Protein AF-A0A7Y9NF45-F1 (afdb_monomer_lite)

Sequence (109 aa):
MTDPATLRALLLPYSEKAEILVARVQYQEPQVRALLRLTQADGAFNISSAAKMLQVQPRQLFAWLSEHGWIYRRAGSRNWLAYQTRLQQGLLVHKARVQRGRRRPVART

Structure (mmCIF, N/CA/C/O backbone):
data_AF-A0A7Y9NF45-F1
#
_entry.id   AF-A0A7Y9NF45-F1
#
loop_
_atom_site.group_PDB
_atom_site.id
_atom_site.type_symbol
_atom_site.label_atom_id
_atom_site.label_alt_id
_atom_site.label_comp_id
_atom_site.label_asym_id
_atom_site.label_entity_id
_atom_site.label_seq_id
_atom_site.pdbx_PDB_ins_code
_atom_site.Cartn_x
_atom_site.Cartn_y
_atom_site.Cartn_z
_atom_site.occupancy
_atom_site.B_iso_or_equiv
_atom_site.auth_seq_id
_atom_site.auth_comp_id
_atom_site.auth_asym_id
_atom_site.auth_atom_id
_atom_site.pdbx_PDB_model_num
ATOM 1 N N . MET A 1 1 ? -35.835 -7.331 26.397 1.00 46.50 1 MET A N 1
ATOM 2 C CA . MET A 1 1 ? -34.916 -7.996 27.342 1.00 46.50 1 MET A CA 1
ATOM 3 C C . MET A 1 1 ? -33.595 -8.203 26.631 1.00 46.50 1 MET A C 1
ATOM 5 O O . MET A 1 1 ? -33.543 -8.981 25.690 1.00 46.50 1 MET A O 1
ATOM 9 N N . THR A 1 2 ? -32.574 -7.435 26.999 1.00 68.19 2 THR A N 1
ATOM 10 C CA . THR A 1 2 ? -31.226 -7.557 26.432 1.00 68.19 2 THR A CA 1
ATOM 11 C C . THR A 1 2 ? -30.534 -8.691 27.172 1.00 68.19 2 THR A C 1
ATOM 13 O O . THR A 1 2 ? -29.969 -8.490 28.243 1.00 68.19 2 THR A O 1
ATOM 16 N N . ASP A 1 3 ? -30.706 -9.904 26.660 1.00 82.88 3 ASP A N 1
ATOM 17 C CA . ASP A 1 3 ? -30.155 -11.106 27.267 1.00 82.88 3 ASP A CA 1
ATOM 18 C C . ASP A 1 3 ? -28.611 -11.017 27.328 1.00 82.88 3 ASP A C 1
ATOM 20 O O . ASP A 1 3 ? -27.962 -10.837 26.287 1.00 82.88 3 ASP A O 1
ATOM 24 N N . PRO A 1 4 ? -27.997 -11.123 28.523 1.00 79.69 4 PRO A N 1
ATOM 25 C CA . PRO A 1 4 ? -26.548 -11.067 28.691 1.00 79.69 4 PRO A CA 1
ATOM 26 C C . PRO A 1 4 ? -25.793 -12.102 27.851 1.00 79.69 4 PRO A C 1
ATOM 28 O O . PRO A 1 4 ? -24.660 -11.838 27.439 1.00 79.69 4 PRO A O 1
ATOM 31 N N . ALA A 1 5 ? -26.397 -13.262 27.572 1.00 82.88 5 ALA A N 1
ATOM 32 C CA . ALA A 1 5 ? -25.782 -14.283 26.727 1.00 82.88 5 ALA A CA 1
ATOM 33 C C . ALA A 1 5 ? -25.693 -13.830 25.260 1.00 82.88 5 ALA A C 1
ATOM 35 O O . ALA A 1 5 ? -24.655 -14.005 24.619 1.00 82.88 5 ALA A O 1
ATOM 36 N N . THR A 1 6 ? -26.729 -13.151 24.764 1.00 84.62 6 THR A N 1
ATOM 37 C CA . THR A 1 6 ? -26.763 -12.593 23.403 1.00 84.62 6 THR A CA 1
ATOM 38 C C . THR A 1 6 ? -25.707 -11.497 23.212 1.00 84.62 6 THR A C 1
ATOM 40 O O . THR A 1 6 ? -25.031 -11.453 22.184 1.00 84.62 6 THR A O 1
ATOM 43 N N . LEU A 1 7 ? -25.490 -10.645 24.222 1.00 84.62 7 LEU A N 1
ATOM 44 C CA . LEU A 1 7 ? -24.439 -9.619 24.175 1.00 84.62 7 LEU A CA 1
ATOM 45 C C . LEU A 1 7 ? -23.034 -10.228 24.138 1.00 84.62 7 LEU A C 1
ATOM 47 O O . LEU A 1 7 ? -22.205 -9.804 23.335 1.00 84.62 7 LEU A O 1
ATOM 51 N N . ARG A 1 8 ? -22.766 -11.242 24.970 1.00 83.50 8 ARG A N 1
ATOM 52 C CA . ARG A 1 8 ? -21.465 -11.934 24.999 1.00 83.50 8 ARG A CA 1
ATOM 53 C C . ARG A 1 8 ? -21.156 -12.621 23.668 1.00 83.50 8 ARG A C 1
ATOM 55 O O . ARG A 1 8 ? -20.033 -12.511 23.184 1.00 83.50 8 ARG A O 1
ATOM 62 N N . ALA A 1 9 ? -22.156 -13.259 23.061 1.00 87.12 9 ALA A N 1
ATOM 63 C CA . ALA A 1 9 ? -22.015 -13.933 21.773 1.00 87.12 9 ALA A CA 1
ATOM 64 C C . ALA A 1 9 ? -21.662 -12.975 20.619 1.00 87.12 9 ALA A C 1
ATOM 66 O O . ALA A 1 9 ? -20.955 -13.372 19.698 1.00 87.12 9 ALA A O 1
ATOM 67 N N . LEU A 1 10 ? -22.119 -11.717 20.667 1.00 87.94 10 LEU A N 1
ATOM 68 C CA . LEU A 1 10 ? -21.804 -10.701 19.653 1.00 87.94 10 LEU A CA 1
ATOM 69 C C . LEU A 1 10 ? -20.502 -9.942 19.936 1.00 87.94 10 LEU A C 1
ATOM 71 O O . LEU A 1 10 ? -19.799 -9.571 18.998 1.00 87.94 10 LEU A O 1
ATOM 75 N N . LEU A 1 11 ? -20.170 -9.713 21.209 1.00 89.81 11 LEU A N 1
ATOM 76 C CA . LEU A 1 11 ? -18.950 -9.011 21.618 1.00 89.81 11 LEU A CA 1
ATOM 77 C C . LEU A 1 11 ? -17.683 -9.806 21.297 1.00 89.81 11 LEU A C 1
ATOM 79 O O . LEU A 1 11 ? -16.721 -9.219 20.811 1.00 89.81 11 LEU A O 1
ATOM 83 N N . LEU A 1 12 ? -17.701 -11.123 21.513 1.00 90.06 12 LEU A N 1
ATOM 84 C CA . LEU A 1 12 ? -16.549 -12.000 21.290 1.00 90.06 12 LEU A CA 1
ATOM 85 C C . LEU A 1 12 ? -15.994 -11.955 19.845 1.00 90.06 12 LEU A C 1
ATOM 87 O O . LEU A 1 12 ? -14.820 -11.635 19.666 1.00 90.06 12 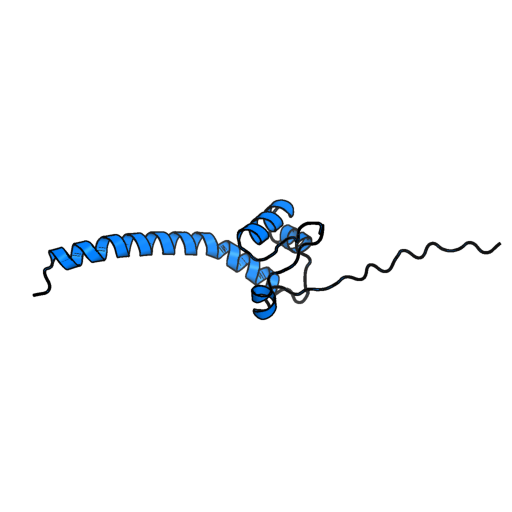LEU A O 1
ATOM 91 N N . PRO A 1 13 ? -16.796 -12.163 18.782 1.00 88.81 13 PRO A N 1
ATOM 92 C CA . PRO A 1 13 ? -16.287 -12.066 17.412 1.00 88.81 13 PRO A CA 1
ATOM 93 C C . PRO A 1 13 ? -15.889 -10.632 17.032 1.00 88.81 13 PRO A C 1
ATOM 95 O O . PRO A 1 13 ? -15.132 -10.421 16.082 1.00 88.81 13 PRO A O 1
ATOM 98 N N . TYR A 1 14 ? -16.415 -9.623 17.732 1.00 87.56 14 TYR A N 1
ATOM 99 C CA . TYR A 1 14 ? -16.059 -8.228 17.496 1.00 87.56 14 TYR A CA 1
ATOM 100 C C . TYR A 1 14 ? -14.697 -7.881 18.105 1.00 87.56 14 TYR A C 1
ATOM 102 O O . TYR A 1 14 ? -13.905 -7.205 17.447 1.00 87.56 14 TYR A O 1
ATOM 110 N N . SER A 1 15 ? -14.398 -8.369 19.315 1.00 85.44 15 SER A N 1
ATOM 111 C CA . SER A 1 15 ? -13.084 -8.198 19.943 1.00 85.44 15 SER A CA 1
ATOM 112 C C . SER A 1 15 ? -11.993 -8.907 19.148 1.00 85.44 15 SER A C 1
ATOM 114 O O . SER A 1 15 ? -10.971 -8.295 18.859 1.00 85.44 15 SER A O 1
ATOM 116 N N . GLU A 1 16 ? -12.248 -10.125 18.665 1.00 89.62 16 GLU A N 1
ATOM 117 C CA . GLU A 1 16 ? -11.304 -10.854 17.805 1.00 89.62 16 GLU A CA 1
ATOM 118 C C . GLU A 1 16 ? -10.995 -10.086 16.510 1.00 89.62 16 GLU A C 1
ATOM 120 O O . GLU A 1 16 ? -9.841 -9.937 16.106 1.00 89.62 16 GLU A O 1
ATOM 125 N N . LYS A 1 17 ? -12.021 -9.523 15.857 1.00 86.56 17 LYS A N 1
ATOM 126 C CA . LYS A 1 17 ? -11.822 -8.676 14.670 1.00 86.56 17 LYS A CA 1
ATOM 127 C C . LYS A 1 17 ? -11.043 -7.406 14.995 1.00 86.56 17 LYS A C 1
ATOM 129 O O . LYS A 1 17 ? -10.200 -7.001 14.195 1.00 86.56 17 LYS A O 1
ATOM 134 N N . ALA A 1 18 ? -11.318 -6.775 16.135 1.00 86.75 18 ALA A N 1
ATOM 135 C CA . ALA A 1 18 ? -10.589 -5.592 16.572 1.00 86.75 18 ALA A CA 1
ATOM 136 C C . ALA A 1 18 ? -9.104 -5.913 16.794 1.00 86.75 18 ALA A C 1
ATOM 138 O O . ALA A 1 18 ? -8.250 -5.178 16.304 1.00 86.75 18 ALA A O 1
ATOM 139 N N . GLU A 1 19 ? -8.791 -7.043 17.426 1.00 86.62 19 GLU A N 1
ATOM 140 C CA . GLU A 1 19 ? -7.417 -7.510 17.637 1.00 86.62 19 GLU A CA 1
ATOM 141 C C . GLU A 1 19 ? -6.685 -7.774 16.315 1.00 86.62 19 GLU A C 1
ATOM 143 O O . GLU A 1 19 ? -5.574 -7.282 16.114 1.00 86.62 19 GLU A O 1
ATOM 148 N N . ILE A 1 20 ? -7.329 -8.463 15.365 1.00 88.88 20 ILE A N 1
ATOM 149 C CA . ILE A 1 20 ? -6.762 -8.717 14.029 1.00 88.88 20 ILE A CA 1
ATOM 150 C C . ILE A 1 20 ? -6.467 -7.403 13.297 1.00 88.88 20 ILE A C 1
ATOM 152 O O . ILE A 1 20 ? -5.422 -7.254 12.655 1.00 88.88 20 ILE A O 1
ATOM 156 N N . LEU A 1 21 ? -7.387 -6.440 13.370 1.00 80.44 21 LEU A N 1
ATOM 157 C CA . LEU A 1 21 ? -7.218 -5.145 12.719 1.00 80.44 21 LEU A CA 1
ATOM 158 C C . LEU A 1 21 ? -6.105 -4.330 13.378 1.00 80.44 21 LEU A C 1
ATOM 160 O O . LEU A 1 21 ? -5.284 -3.767 12.659 1.00 80.44 21 LEU A O 1
ATOM 164 N N . VAL A 1 22 ? -6.024 -4.314 14.710 1.00 84.88 22 VAL A N 1
ATOM 165 C CA . VAL A 1 22 ? -4.943 -3.647 15.451 1.00 84.88 22 VAL A CA 1
ATOM 166 C C . VAL A 1 22 ? -3.589 -4.257 15.093 1.00 84.88 22 VAL A C 1
ATOM 168 O O . VAL A 1 22 ? -2.665 -3.515 14.764 1.00 84.88 22 VAL A O 1
ATOM 171 N N . ALA A 1 23 ? -3.481 -5.587 15.047 1.00 84.81 23 ALA A N 1
ATOM 172 C CA . ALA A 1 23 ? -2.258 -6.269 14.632 1.00 84.81 23 ALA A CA 1
ATOM 173 C C . ALA A 1 23 ? -1.862 -5.909 13.188 1.00 84.81 23 ALA A C 1
ATOM 175 O O . ALA A 1 23 ? -0.695 -5.634 12.897 1.00 84.81 23 ALA A O 1
ATOM 176 N N . ARG A 1 24 ? -2.838 -5.839 12.273 1.00 77.12 24 ARG A N 1
ATOM 177 C CA . ARG A 1 24 ? -2.599 -5.419 10.886 1.00 77.12 24 ARG A CA 1
ATOM 178 C C . ARG A 1 24 ? -2.149 -3.958 10.802 1.00 77.12 24 ARG A C 1
ATOM 180 O O . ARG A 1 24 ? -1.213 -3.671 10.060 1.00 77.12 24 ARG A O 1
ATOM 187 N N . VAL A 1 25 ? -2.763 -3.053 11.565 1.00 78.62 25 VAL A N 1
ATOM 188 C CA . VAL A 1 25 ? -2.365 -1.637 11.613 1.00 78.62 25 VAL A CA 1
ATOM 189 C C . VAL A 1 25 ? -0.944 -1.495 12.151 1.00 78.62 25 VAL A C 1
ATOM 191 O O . VAL A 1 25 ? -0.139 -0.811 11.525 1.00 78.62 25 VAL A O 1
ATOM 194 N N . GLN A 1 26 ? -0.598 -2.187 13.237 1.00 79.75 26 GLN A N 1
ATOM 195 C CA . GLN A 1 26 ? 0.757 -2.177 13.801 1.00 79.75 26 GLN A CA 1
ATOM 196 C C . GLN A 1 26 ? 1.802 -2.698 12.807 1.00 79.75 26 GLN A C 1
ATOM 198 O O . GLN A 1 26 ? 2.878 -2.120 12.674 1.00 79.75 26 GLN A O 1
ATOM 203 N N . TYR A 1 27 ? 1.474 -3.748 12.050 1.00 75.88 27 TYR A N 1
ATOM 204 C CA . TYR A 1 27 ? 2.347 -4.264 10.994 1.00 75.88 27 TYR A CA 1
ATOM 205 C C . TYR A 1 27 ? 2.523 -3.281 9.820 1.00 75.88 27 TYR A C 1
ATOM 207 O O . TYR A 1 27 ? 3.598 -3.193 9.217 1.00 75.88 27 TYR A O 1
ATOM 215 N N . GLN A 1 28 ? 1.474 -2.529 9.480 1.00 70.81 28 GLN A N 1
ATOM 216 C CA . GLN A 1 28 ? 1.473 -1.572 8.370 1.00 70.81 28 GLN A CA 1
ATOM 217 C C . GLN A 1 28 ? 2.075 -0.210 8.738 1.00 70.81 28 GLN A C 1
ATOM 219 O O . GLN A 1 28 ? 2.615 0.472 7.867 1.00 70.81 28 GLN A O 1
ATOM 224 N N . GLU A 1 29 ? 2.032 0.190 10.006 1.00 71.94 29 GLU A N 1
ATOM 225 C CA . GLU A 1 29 ? 2.533 1.477 10.488 1.00 71.94 29 GLU A CA 1
ATOM 226 C C . GLU A 1 29 ? 3.991 1.787 10.083 1.00 71.94 29 GLU A C 1
ATOM 228 O O . GLU A 1 29 ? 4.231 2.873 9.540 1.00 71.94 29 GLU A O 1
ATOM 233 N N . PRO A 1 30 ? 4.981 0.884 10.255 1.00 73.00 30 PRO A N 1
ATOM 234 C CA . PRO A 1 30 ? 6.351 1.168 9.833 1.00 73.00 30 PRO A CA 1
ATOM 235 C C . PRO A 1 30 ? 6.464 1.340 8.313 1.00 73.00 30 PRO A C 1
ATOM 237 O O . PRO A 1 30 ? 7.238 2.179 7.853 1.00 73.00 30 PRO A O 1
ATOM 240 N N . GLN A 1 31 ? 5.658 0.615 7.532 1.00 69.25 31 GLN A N 1
ATOM 241 C CA . GLN A 1 31 ? 5.632 0.715 6.069 1.00 69.25 31 GLN A CA 1
ATOM 242 C C . GLN A 1 31 ? 5.058 2.066 5.633 1.00 69.25 31 GLN A C 1
ATOM 244 O O . GLN A 1 31 ? 5.644 2.752 4.798 1.00 69.25 31 GLN A O 1
ATOM 249 N N . VAL A 1 32 ? 3.960 2.499 6.260 1.00 70.44 32 VAL A N 1
ATOM 250 C CA . VAL A 1 32 ? 3.336 3.805 6.008 1.00 70.44 32 VAL A CA 1
ATOM 251 C C . VAL A 1 32 ? 4.259 4.948 6.424 1.00 70.44 32 VAL A C 1
ATOM 253 O O . VAL A 1 32 ? 4.438 5.888 5.656 1.00 70.44 32 VAL A O 1
ATOM 256 N N . ARG A 1 33 ? 4.915 4.870 7.589 1.00 65.94 33 ARG A N 1
ATOM 257 C CA . ARG A 1 33 ? 5.899 5.881 8.019 1.00 65.94 33 ARG A CA 1
ATOM 258 C C . ARG A 1 33 ? 7.068 5.984 7.046 1.00 65.94 33 ARG A C 1
ATOM 260 O O . ARG A 1 33 ? 7.530 7.086 6.755 1.00 65.94 33 ARG A O 1
ATOM 267 N N . ALA A 1 34 ? 7.542 4.856 6.529 1.00 65.56 34 ALA A N 1
ATOM 268 C CA . ALA A 1 34 ? 8.622 4.847 5.557 1.00 65.56 34 ALA A CA 1
ATOM 269 C C . ALA A 1 34 ? 8.177 5.449 4.209 1.00 65.56 34 ALA A C 1
ATOM 271 O O . ALA A 1 34 ? 8.921 6.225 3.613 1.00 65.56 34 ALA A O 1
ATOM 272 N N . LEU A 1 35 ? 6.935 5.194 3.785 1.00 63.25 35 LEU A N 1
ATOM 273 C CA . LEU A 1 35 ? 6.317 5.857 2.632 1.00 63.25 35 LEU A CA 1
ATOM 274 C C . LEU A 1 35 ? 6.147 7.369 2.851 1.00 63.25 35 LEU A C 1
ATOM 276 O O . LEU A 1 35 ? 6.467 8.145 1.958 1.00 63.25 35 LEU A O 1
ATOM 280 N N . LEU A 1 36 ? 5.731 7.811 4.040 1.00 60.56 36 LEU A N 1
ATOM 281 C CA . LEU A 1 36 ? 5.589 9.237 4.362 1.00 60.56 36 LEU A CA 1
ATOM 282 C C . LEU A 1 36 ? 6.934 9.981 4.359 1.00 60.56 36 LEU A C 1
ATOM 284 O O . LEU A 1 36 ? 7.015 11.117 3.890 1.00 60.56 36 LEU A O 1
ATOM 288 N N . ARG A 1 37 ? 8.018 9.332 4.807 1.00 59.31 37 ARG A N 1
ATOM 289 C CA . ARG A 1 37 ? 9.383 9.876 4.675 1.00 59.31 37 ARG A CA 1
ATOM 290 C C . ARG A 1 37 ? 9.801 10.047 3.215 1.00 59.31 37 ARG A C 1
ATOM 292 O O . ARG A 1 37 ? 10.539 10.974 2.903 1.00 59.31 37 ARG A O 1
ATOM 299 N N . LEU A 1 38 ? 9.331 9.176 2.321 1.00 54.09 38 LEU A N 1
ATOM 300 C CA . LEU A 1 38 ? 9.583 9.301 0.884 1.00 54.09 38 LEU A CA 1
ATOM 301 C C . LEU A 1 38 ? 8.776 10.441 0.251 1.00 54.09 38 LEU A C 1
ATOM 303 O O . LEU A 1 38 ? 9.279 11.080 -0.668 1.00 54.09 38 LEU A O 1
ATOM 307 N N . THR A 1 39 ? 7.557 10.712 0.731 1.00 56.34 39 THR A N 1
ATOM 308 C CA . THR A 1 39 ? 6.721 11.809 0.211 1.00 56.34 39 THR A CA 1
ATOM 309 C C . THR A 1 39 ? 7.158 13.192 0.695 1.00 56.34 39 THR A C 1
ATOM 311 O O . THR A 1 39 ? 6.891 14.168 0.007 1.00 56.34 39 THR A O 1
ATOM 314 N N . GLN A 1 40 ? 7.827 13.289 1.851 1.00 48.44 40 GLN A N 1
ATOM 315 C CA . GLN A 1 40 ? 8.337 14.559 2.396 1.00 48.44 40 GLN A CA 1
ATOM 316 C C . GLN A 1 40 ? 9.675 15.011 1.796 1.00 48.44 40 GLN A C 1
ATOM 318 O O . GLN A 1 40 ? 10.095 16.140 2.023 1.00 48.44 40 GLN A O 1
ATOM 323 N N . ALA A 1 41 ? 10.374 14.156 1.050 1.00 50.00 41 ALA A N 1
ATOM 324 C CA . ALA A 1 41 ? 11.589 14.571 0.368 1.00 50.00 41 ALA A CA 1
ATOM 325 C C . ALA A 1 41 ? 11.191 15.334 -0.910 1.00 50.00 41 ALA A C 1
ATOM 327 O O . ALA A 1 41 ? 10.582 14.740 -1.796 1.00 50.00 41 ALA A O 1
ATOM 328 N N . ASP A 1 42 ? 11.517 16.631 -0.986 1.00 41.91 42 ASP A N 1
ATOM 329 C CA . ASP A 1 42 ? 11.142 17.629 -2.017 1.00 41.91 42 ASP A CA 1
ATOM 330 C C . ASP A 1 42 ? 11.638 17.335 -3.456 1.00 41.91 42 ASP A C 1
ATOM 332 O O . ASP A 1 42 ? 12.205 18.164 -4.171 1.00 41.91 42 ASP A O 1
ATOM 336 N N . GLY A 1 43 ? 11.414 16.121 -3.942 1.00 55.34 43 GLY A N 1
ATOM 337 C CA . GLY A 1 43 ? 11.738 15.688 -5.285 1.00 55.34 43 GLY A CA 1
ATOM 338 C C . GLY A 1 43 ? 11.082 14.348 -5.578 1.00 55.34 43 GLY A C 1
ATOM 339 O O . GLY A 1 43 ? 11.195 13.400 -4.814 1.00 55.34 43 GLY A O 1
ATOM 340 N N . ALA A 1 44 ? 10.406 14.229 -6.720 1.00 55.25 44 ALA A N 1
ATOM 341 C CA . ALA A 1 44 ? 9.893 12.937 -7.168 1.00 55.25 44 ALA A CA 1
ATOM 342 C C . ALA A 1 44 ? 11.063 11.950 -7.375 1.00 55.25 44 ALA A C 1
ATOM 344 O O . ALA A 1 44 ? 11.801 12.049 -8.363 1.00 55.25 44 ALA A O 1
ATOM 345 N N . PHE A 1 45 ? 11.237 11.003 -6.450 1.00 61.72 45 PHE A N 1
ATOM 346 C CA . PHE A 1 45 ? 12.221 9.929 -6.568 1.00 61.72 45 PHE A CA 1
ATOM 347 C C . PHE A 1 45 ? 11.686 8.802 -7.452 1.00 61.72 45 PHE A C 1
ATOM 349 O O . PHE A 1 45 ? 10.496 8.491 -7.467 1.00 61.72 45 PHE A O 1
ATOM 356 N N . ASN A 1 46 ? 12.579 8.164 -8.211 1.00 72.00 46 ASN A N 1
ATOM 357 C CA . ASN A 1 46 ? 12.226 6.924 -8.893 1.00 72.00 46 ASN A CA 1
ATOM 358 C C . ASN A 1 46 ? 12.091 5.785 -7.857 1.00 72.00 46 ASN A C 1
ATOM 360 O O . ASN A 1 46 ? 12.735 5.816 -6.807 1.00 72.00 46 ASN A O 1
ATOM 364 N N . ILE A 1 47 ? 11.279 4.767 -8.163 1.00 73.38 47 ILE A N 1
ATOM 365 C CA . ILE A 1 47 ? 11.004 3.631 -7.259 1.00 73.38 47 ILE A CA 1
ATOM 366 C C . ILE A 1 47 ? 12.304 2.926 -6.821 1.00 73.38 47 ILE A C 1
ATOM 368 O O . ILE A 1 47 ? 12.424 2.481 -5.683 1.00 73.38 47 ILE A O 1
ATOM 372 N N . SER A 1 48 ? 13.329 2.886 -7.677 1.00 76.88 48 SER A N 1
ATOM 373 C 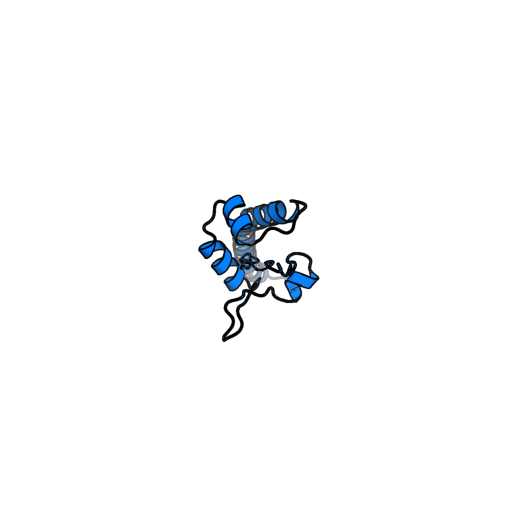CA . SER A 1 48 ? 14.630 2.288 -7.347 1.00 76.88 48 SER A CA 1
ATOM 374 C C . SER A 1 48 ? 15.424 3.088 -6.305 1.00 76.88 48 SER A C 1
ATOM 376 O O . SER A 1 48 ? 16.097 2.499 -5.465 1.00 76.88 48 SER A O 1
ATOM 378 N N . SER A 1 49 ? 15.367 4.420 -6.349 1.00 73.50 49 SER A N 1
ATOM 379 C CA . SER A 1 49 ? 15.972 5.313 -5.358 1.00 73.50 49 SER A CA 1
ATOM 380 C C . SER A 1 49 ? 15.201 5.257 -4.042 1.00 73.50 49 SER A C 1
ATOM 382 O O . SER A 1 49 ? 15.827 5.207 -2.988 1.00 73.50 49 SER A O 1
ATOM 384 N N . ALA A 1 50 ? 13.868 5.176 -4.103 1.00 75.94 50 ALA A N 1
ATOM 385 C CA . ALA A 1 50 ? 13.033 4.952 -2.926 1.00 75.94 50 ALA A CA 1
ATOM 386 C C . ALA A 1 50 ? 13.390 3.629 -2.228 1.00 75.94 50 ALA A C 1
ATOM 388 O O . ALA A 1 50 ? 13.580 3.608 -1.018 1.00 75.94 50 ALA A O 1
ATOM 389 N N . ALA A 1 51 ? 13.596 2.547 -2.987 1.00 81.25 51 ALA A N 1
ATOM 390 C CA . ALA A 1 51 ? 14.031 1.264 -2.433 1.00 81.25 51 ALA A CA 1
ATOM 391 C C . ALA A 1 51 ? 15.370 1.358 -1.687 1.00 81.25 51 ALA A C 1
ATOM 393 O O . ALA A 1 51 ? 15.491 0.838 -0.582 1.00 81.25 51 ALA A O 1
ATOM 394 N N . LYS A 1 52 ? 16.351 2.081 -2.245 1.00 80.00 52 LYS A N 1
ATOM 395 C CA . LYS A 1 52 ? 17.642 2.314 -1.575 1.00 80.00 52 LYS A CA 1
ATOM 396 C C . LYS A 1 52 ? 17.482 3.075 -0.261 1.00 80.00 52 LYS A C 1
ATOM 398 O O . LYS A 1 52 ? 18.118 2.718 0.722 1.00 80.00 52 LYS A O 1
ATOM 403 N N . MET A 1 53 ? 16.631 4.099 -0.241 1.00 76.44 53 MET A N 1
ATOM 404 C CA . MET A 1 53 ? 16.362 4.902 0.956 1.00 76.44 53 MET A CA 1
ATOM 405 C C . MET A 1 53 ? 15.630 4.102 2.041 1.00 76.44 53 MET A C 1
ATOM 407 O O . MET A 1 53 ? 15.892 4.282 3.224 1.00 76.44 53 MET A O 1
ATOM 411 N N . LEU A 1 54 ? 14.772 3.170 1.628 1.00 79.38 54 LEU A N 1
ATOM 412 C CA . LEU A 1 54 ? 14.116 2.193 2.495 1.00 79.38 54 LEU A CA 1
ATOM 413 C C . LEU A 1 54 ? 15.026 1.017 2.895 1.00 79.38 54 LEU A C 1
ATOM 415 O O . LEU A 1 54 ? 14.590 0.160 3.654 1.00 79.38 54 LEU A O 1
ATOM 419 N N . GLN A 1 55 ? 16.258 0.951 2.373 1.00 82.75 55 GLN A N 1
ATOM 420 C CA . GLN A 1 55 ? 17.186 -0.176 2.536 1.00 82.75 55 GLN A CA 1
ATOM 421 C C . GLN A 1 55 ? 16.604 -1.539 2.112 1.00 82.75 55 GLN A C 1
ATOM 423 O O . GLN A 1 55 ? 17.046 -2.589 2.571 1.00 82.75 55 GLN A O 1
ATOM 428 N N . VAL A 1 56 ? 15.640 -1.537 1.188 1.00 83.88 56 VAL A N 1
ATOM 429 C CA . VAL A 1 56 ? 15.041 -2.754 0.625 1.00 83.88 56 VAL A CA 1
ATOM 430 C C . VAL A 1 56 ? 15.527 -2.988 -0.798 1.00 83.88 56 VAL A C 1
ATOM 432 O O . VAL A 1 56 ? 15.906 -2.065 -1.526 1.00 83.88 56 VAL A O 1
ATOM 435 N N . GLN A 1 57 ? 15.482 -4.242 -1.243 1.00 80.94 57 GLN A N 1
ATOM 436 C CA . GLN A 1 57 ? 15.784 -4.541 -2.636 1.00 80.94 57 GLN A CA 1
ATOM 437 C C . GLN A 1 57 ? 14.717 -3.913 -3.549 1.00 80.94 57 GLN A C 1
ATOM 439 O O . GLN A 1 57 ? 13.524 -4.122 -3.316 1.00 80.94 57 GLN A O 1
ATOM 444 N N . PRO A 1 58 ? 15.100 -3.228 -4.646 1.00 81.62 58 PRO A N 1
ATOM 445 C CA . PRO A 1 58 ? 14.137 -2.647 -5.580 1.00 81.62 58 PRO A CA 1
ATOM 446 C C . PRO A 1 58 ? 13.101 -3.655 -6.072 1.00 81.62 58 PRO A C 1
ATOM 448 O O . PRO A 1 58 ? 11.924 -3.327 -6.145 1.00 81.62 58 PRO A O 1
ATOM 451 N N . ARG A 1 59 ? 13.511 -4.903 -6.342 1.00 84.94 59 ARG A N 1
ATOM 452 C CA . ARG A 1 59 ? 12.597 -5.976 -6.766 1.00 84.94 59 ARG A CA 1
ATOM 453 C C . ARG A 1 59 ? 11.479 -6.237 -5.755 1.00 84.94 59 ARG A C 1
ATOM 455 O O . ARG A 1 59 ? 10.336 -6.378 -6.171 1.00 84.94 59 ARG A O 1
ATOM 462 N N . GLN A 1 60 ? 11.803 -6.263 -4.463 1.00 82.81 60 GLN A N 1
ATOM 463 C CA . GLN A 1 60 ? 10.821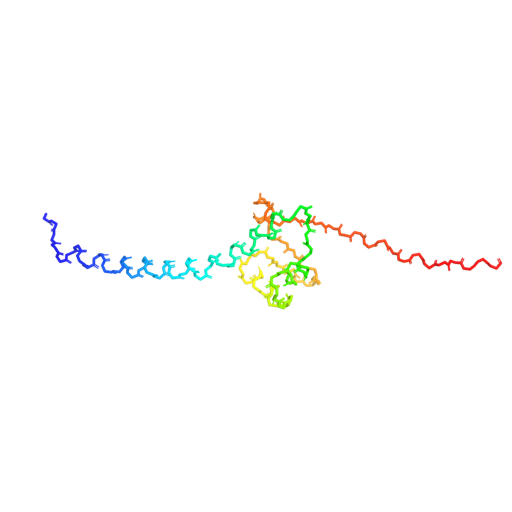 -6.474 -3.398 1.00 82.81 60 GLN A CA 1
ATOM 464 C C . GLN A 1 60 ? 9.859 -5.290 -3.299 1.00 82.81 60 GLN A C 1
ATOM 466 O O . GLN A 1 60 ? 8.655 -5.491 -3.197 1.00 82.81 60 GLN A O 1
ATOM 471 N N . LEU A 1 61 ? 10.366 -4.059 -3.432 1.00 83.00 61 LEU A N 1
ATOM 472 C CA . LEU A 1 61 ? 9.509 -2.875 -3.431 1.00 83.00 61 LEU A CA 1
ATOM 473 C C . LEU A 1 61 ? 8.573 -2.835 -4.651 1.00 83.00 61 LEU A C 1
ATOM 475 O O . LEU A 1 61 ? 7.403 -2.497 -4.512 1.00 83.00 61 LEU A O 1
ATOM 479 N N . PHE A 1 62 ? 9.058 -3.207 -5.840 1.00 84.31 62 PHE A N 1
ATOM 480 C CA . PHE A 1 62 ? 8.216 -3.321 -7.037 1.00 84.31 62 PHE A CA 1
ATOM 481 C C . PHE A 1 62 ? 7.131 -4.393 -6.875 1.00 84.31 62 PHE A C 1
ATOM 483 O O . PHE A 1 62 ? 5.988 -4.139 -7.251 1.00 84.31 62 PHE A O 1
ATOM 490 N N . ALA A 1 63 ? 7.472 -5.556 -6.309 1.00 85.62 63 ALA A N 1
ATOM 491 C CA . ALA A 1 63 ? 6.508 -6.620 -6.038 1.00 85.62 63 ALA A CA 1
ATOM 492 C C . ALA A 1 63 ? 5.428 -6.141 -5.058 1.00 85.62 63 ALA A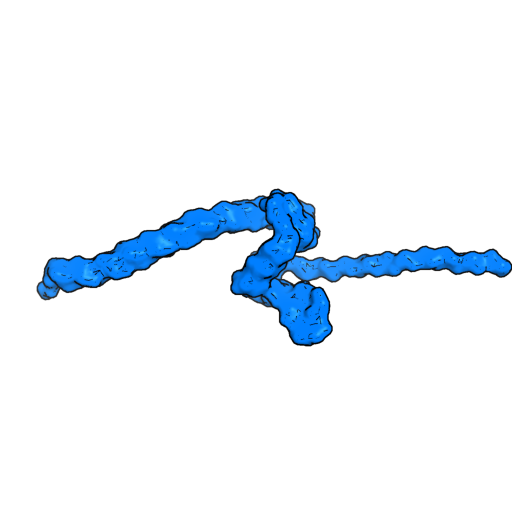 C 1
ATOM 494 O O . ALA A 1 63 ? 4.252 -6.141 -5.413 1.00 85.62 63 ALA A O 1
ATOM 495 N N . TRP A 1 64 ? 5.831 -5.583 -3.915 1.00 86.81 64 TRP A N 1
ATOM 496 C CA . TRP A 1 64 ? 4.919 -5.044 -2.905 1.00 86.81 64 TRP A CA 1
ATOM 497 C C . TRP A 1 64 ? 3.984 -3.972 -3.482 1.00 86.81 64 TRP A C 1
ATOM 499 O O . TRP A 1 64 ? 2.765 -4.046 -3.339 1.00 86.81 64 TRP A O 1
ATOM 509 N N . LEU A 1 65 ? 4.523 -3.001 -4.228 1.00 85.12 65 LEU A N 1
ATOM 510 C CA . LEU A 1 65 ? 3.706 -1.964 -4.867 1.00 85.12 65 LEU A CA 1
ATOM 511 C C . LEU A 1 65 ? 2.721 -2.547 -5.893 1.00 85.12 65 LEU A C 1
ATOM 513 O O . LEU A 1 65 ? 1.626 -2.009 -6.062 1.00 85.12 65 LEU A O 1
ATOM 517 N N . SER A 1 66 ? 3.090 -3.621 -6.593 1.00 85.88 66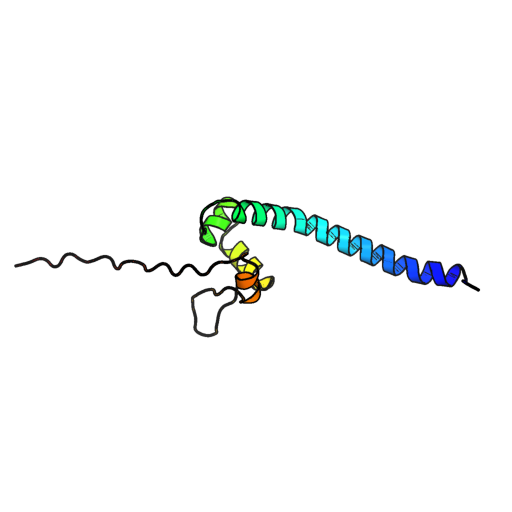 SER A N 1
ATOM 518 C CA . SER A 1 66 ? 2.185 -4.278 -7.539 1.00 85.88 66 SER A CA 1
ATOM 519 C C . SER A 1 66 ? 1.080 -5.079 -6.848 1.00 85.88 66 SER A C 1
ATOM 521 O O . SER A 1 66 ? -0.082 -4.959 -7.232 1.00 85.88 66 SER A O 1
ATOM 523 N N . GLU A 1 67 ? 1.415 -5.813 -5.786 1.00 85.75 67 GLU A N 1
ATOM 524 C CA . GLU A 1 67 ? 0.481 -6.622 -4.994 1.00 85.75 67 GLU A CA 1
ATOM 525 C C . GLU A 1 67 ? -0.536 -5.750 -4.250 1.00 85.75 67 GLU A C 1
ATOM 527 O O . GLU A 1 67 ? -1.719 -6.073 -4.190 1.00 85.75 67 GLU A O 1
ATOM 532 N N . HIS A 1 68 ? -0.106 -4.589 -3.753 1.00 83.44 68 HIS A N 1
ATOM 533 C CA . HIS A 1 68 ? -0.968 -3.643 -3.046 1.00 83.44 68 HIS A CA 1
ATOM 534 C C . HIS A 1 68 ? -1.740 -2.680 -3.970 1.00 83.44 68 HIS A C 1
ATOM 536 O O . HIS A 1 68 ? -2.359 -1.725 -3.489 1.00 83.44 68 HIS A O 1
ATOM 542 N N . GLY A 1 69 ? -1.699 -2.882 -5.292 1.00 84.19 69 GLY A N 1
ATOM 543 C CA . GLY A 1 69 ? -2.463 -2.071 -6.245 1.00 84.19 69 GLY A CA 1
ATOM 544 C C . GLY A 1 69 ? -1.989 -0.617 -6.340 1.00 84.19 69 GLY A C 1
ATOM 545 O O . GLY A 1 69 ? -2.791 0.300 -6.524 1.00 84.19 69 GLY A O 1
ATOM 546 N N . TRP A 1 70 ? -0.687 -0.373 -6.182 1.00 83.25 70 TRP A N 1
ATOM 547 C CA . TRP A 1 70 ? -0.088 0.951 -6.379 1.00 83.25 70 TRP A CA 1
ATOM 548 C C . TRP A 1 70 ? 0.382 1.145 -7.815 1.00 83.25 70 TRP A C 1
ATOM 550 O O . TRP A 1 70 ? 0.136 2.194 -8.418 1.00 83.25 70 TRP A O 1
ATOM 560 N N . ILE A 1 71 ? 1.007 0.109 -8.375 1.00 85.19 71 ILE A N 1
ATOM 561 C CA . ILE A 1 71 ? 1.499 0.080 -9.751 1.00 85.19 71 ILE A CA 1
ATOM 562 C C . ILE A 1 71 ? 1.032 -1.184 -10.475 1.00 85.19 71 ILE A C 1
ATOM 564 O O . ILE A 1 71 ? 0.763 -2.206 -9.857 1.00 85.19 71 ILE A O 1
ATOM 568 N N . TYR A 1 72 ? 0.969 -1.134 -11.799 1.00 86.56 72 TYR A N 1
ATOM 569 C CA . TYR A 1 72 ? 0.627 -2.271 -12.645 1.00 86.56 72 TYR A CA 1
ATOM 570 C C . TYR A 1 72 ? 1.444 -2.266 -13.935 1.00 86.56 72 TYR A C 1
ATOM 572 O O . TYR A 1 72 ? 2.043 -1.258 -14.325 1.00 86.56 72 TYR A O 1
ATOM 580 N N . ARG A 1 73 ? 1.455 -3.410 -14.620 1.00 85.88 73 ARG A N 1
ATOM 581 C CA . ARG A 1 73 ? 1.994 -3.542 -15.976 1.00 85.88 73 ARG A CA 1
ATOM 582 C C . ARG A 1 73 ? 0.875 -3.915 -16.926 1.00 85.88 73 ARG A C 1
ATOM 584 O O . ARG A 1 73 ? 0.085 -4.808 -16.646 1.00 85.88 73 ARG A O 1
ATOM 591 N N . ARG A 1 74 ? 0.838 -3.245 -18.076 1.00 82.94 74 ARG A N 1
ATOM 592 C CA . ARG A 1 74 ? -0.012 -3.660 -19.195 1.00 82.94 74 ARG A CA 1
ATOM 593 C C . ARG A 1 74 ? 0.622 -4.862 -19.886 1.00 82.94 74 ARG A C 1
ATOM 595 O O . ARG A 1 74 ? 1.849 -4.914 -20.006 1.00 82.94 74 ARG A O 1
ATOM 602 N N . ALA A 1 75 ? -0.204 -5.788 -20.368 1.00 78.06 75 ALA A N 1
ATOM 603 C CA . ALA A 1 75 ? 0.255 -6.868 -21.233 1.00 78.06 75 ALA A CA 1
ATOM 604 C C . ALA A 1 75 ? 1.037 -6.274 -22.420 1.00 78.06 75 ALA A C 1
ATOM 606 O O . ALA A 1 75 ? 0.590 -5.318 -23.049 1.00 78.06 75 ALA A O 1
ATOM 607 N N . GLY A 1 76 ? 2.254 -6.769 -22.656 1.00 75.69 76 GLY A N 1
ATOM 608 C CA . GLY A 1 76 ? 3.153 -6.255 -23.698 1.00 75.69 76 GLY A CA 1
ATOM 609 C C . GLY A 1 76 ? 3.996 -5.027 -23.319 1.00 75.69 76 GLY A C 1
ATOM 610 O O . GLY A 1 76 ? 4.938 -4.705 -24.038 1.00 75.69 76 GLY A O 1
ATOM 611 N N . SER A 1 77 ? 3.754 -4.371 -22.176 1.00 77.12 77 SER A N 1
ATOM 612 C CA . SER A 1 77 ? 4.577 -3.242 -21.720 1.00 77.12 77 SER A CA 1
ATOM 613 C C . SER A 1 77 ? 5.639 -3.665 -20.697 1.00 77.12 77 SER A C 1
ATOM 615 O O . SER A 1 77 ? 5.391 -4.403 -19.733 1.00 77.12 77 SER A O 1
ATOM 617 N N . ARG A 1 78 ? 6.863 -3.157 -20.882 1.00 74.19 78 ARG A N 1
ATOM 618 C CA . ARG A 1 78 ? 7.956 -3.262 -19.895 1.00 74.19 78 ARG A CA 1
ATOM 619 C C . ARG A 1 78 ? 7.901 -2.156 -18.837 1.00 74.19 78 ARG A C 1
ATOM 621 O O . ARG A 1 78 ? 8.620 -2.238 -17.847 1.00 74.19 78 ARG A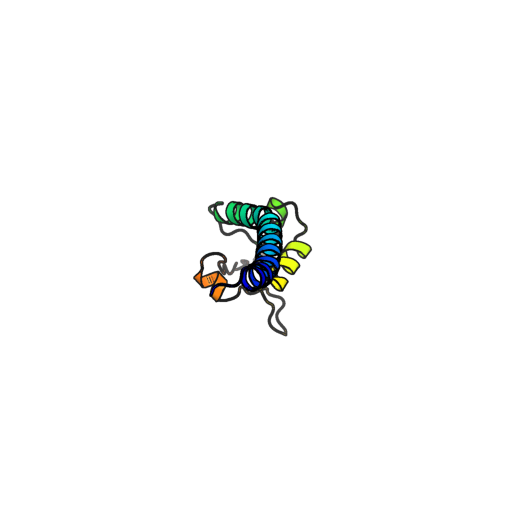 O 1
ATOM 628 N N . ASN A 1 79 ? 7.048 -1.152 -19.032 1.00 75.69 79 ASN A N 1
ATOM 629 C CA . ASN A 1 79 ? 6.948 -0.000 -18.145 1.00 75.69 79 ASN A CA 1
ATOM 630 C C . ASN A 1 79 ? 5.901 -0.239 -17.053 1.00 75.69 79 ASN A C 1
ATOM 632 O O . ASN A 1 79 ? 4.795 -0.705 -17.332 1.00 75.69 79 ASN A O 1
ATOM 636 N N . TRP A 1 80 ? 6.255 0.126 -15.822 1.00 81.06 80 TRP A N 1
ATOM 637 C CA . TRP A 1 80 ? 5.333 0.179 -14.691 1.00 81.06 80 TRP A CA 1
ATOM 638 C C . TRP A 1 80 ? 4.520 1.472 -14.741 1.00 81.06 80 TRP A C 1
ATOM 640 O O . TRP A 1 80 ? 5.075 2.559 -14.905 1.00 81.06 80 TRP A O 1
ATOM 650 N N . LEU A 1 81 ? 3.205 1.343 -14.600 1.00 82.25 81 LEU A N 1
ATOM 651 C CA . LEU A 1 81 ? 2.253 2.448 -14.555 1.00 82.25 81 LEU A CA 1
ATOM 652 C C . LEU A 1 81 ? 1.651 2.533 -13.154 1.00 82.25 81 LEU A C 1
ATOM 654 O O . LEU A 1 81 ? 1.458 1.504 -12.518 1.00 82.25 81 LEU A O 1
ATOM 658 N N . ALA A 1 82 ? 1.355 3.733 -12.667 1.00 82.62 82 ALA A N 1
ATOM 659 C CA . ALA A 1 82 ? 0.647 3.909 -11.408 1.00 82.62 82 ALA A CA 1
ATOM 660 C C . ALA A 1 82 ? -0.859 3.802 -11.662 1.00 82.62 82 ALA A C 1
ATOM 662 O O . ALA A 1 82 ? -1.345 4.185 -12.730 1.00 82.62 82 ALA A O 1
ATOM 663 N N . TYR A 1 83 ? -1.611 3.293 -10.689 1.00 84.81 83 TYR A N 1
ATOM 664 C CA . TYR A 1 83 ? -3.070 3.349 -10.765 1.00 84.81 83 TYR A CA 1
ATOM 665 C C . TYR A 1 83 ? -3.565 4.793 -10.657 1.00 84.81 83 TYR A C 1
ATOM 667 O O . TYR A 1 83 ? -3.049 5.582 -9.862 1.00 84.81 83 TYR A O 1
ATOM 675 N N . GLN A 1 84 ? -4.615 5.121 -11.416 1.00 75.50 84 GLN A N 1
ATOM 676 C CA . GLN A 1 84 ? -5.174 6.475 -11.486 1.00 75.50 84 GLN A CA 1
ATOM 677 C C . GLN A 1 84 ? -5.582 7.014 -10.107 1.00 75.50 84 GLN A C 1
ATOM 679 O O . GLN A 1 84 ? -5.326 8.174 -9.802 1.00 75.50 84 GLN A O 1
ATOM 684 N N . THR A 1 85 ? -6.130 6.162 -9.238 1.00 79.19 85 THR A N 1
ATOM 685 C CA . THR A 1 85 ? -6.509 6.524 -7.864 1.00 79.19 85 THR A CA 1
ATOM 686 C C . THR A 1 85 ? -5.315 7.022 -7.048 1.00 79.19 85 THR A C 1
ATOM 688 O O . THR A 1 85 ? -5.444 7.966 -6.277 1.00 79.19 85 THR A O 1
ATOM 691 N N . ARG A 1 86 ? -4.124 6.438 -7.245 1.00 77.31 86 ARG A N 1
ATOM 692 C CA . ARG A 1 86 ? -2.899 6.842 -6.532 1.00 77.31 86 ARG A CA 1
ATOM 693 C C . ARG A 1 86 ? -2.296 8.129 -7.084 1.00 77.31 86 ARG A C 1
ATOM 695 O O . ARG A 1 86 ? -1.690 8.880 -6.326 1.00 77.31 86 ARG A O 1
ATOM 702 N N . LEU A 1 87 ? -2.500 8.393 -8.374 1.00 76.69 87 LEU A N 1
ATOM 703 C CA . LEU A 1 87 ? -2.157 9.672 -8.997 1.00 76.69 87 LEU A CA 1
ATOM 704 C C . LEU A 1 87 ? -3.066 10.796 -8.487 1.00 76.69 87 LEU A C 1
ATOM 706 O O . LEU A 1 87 ? -2.579 11.863 -8.133 1.00 76.69 87 LEU A O 1
ATOM 710 N N . GLN A 1 88 ? -4.376 10.542 -8.396 1.00 75.31 88 GLN A N 1
ATOM 711 C CA . GLN A 1 88 ? -5.354 11.507 -7.881 1.00 75.31 88 GLN A CA 1
ATOM 712 C C . GLN A 1 88 ? -5.136 11.834 -6.401 1.00 75.31 88 GLN A C 1
ATOM 714 O O . GLN A 1 88 ? -5.315 12.974 -5.994 1.00 75.31 88 GLN A O 1
ATOM 719 N N . GLN A 1 89 ? -4.696 10.856 -5.607 1.00 74.62 89 GLN A N 1
ATOM 720 C CA . GLN A 1 89 ? -4.317 11.059 -4.205 1.00 74.62 89 GLN A CA 1
ATOM 721 C C . GLN A 1 89 ? -2.985 11.815 -4.032 1.00 74.62 89 GLN A C 1
ATOM 723 O O . GLN A 1 89 ? -2.582 12.067 -2.901 1.00 74.62 89 GLN A O 1
ATOM 728 N N . GLY A 1 90 ? -2.264 12.128 -5.116 1.00 68.69 90 GLY A N 1
ATOM 729 C CA . GLY A 1 90 ? -0.952 12.783 -5.059 1.00 68.69 90 GLY A CA 1
ATOM 730 C C . GLY A 1 90 ? 0.173 11.908 -4.490 1.00 68.69 90 GLY A C 1
ATOM 731 O O . GLY A 1 90 ? 1.284 12.390 -4.300 1.00 68.69 90 GLY A O 1
ATOM 732 N N . LEU A 1 91 ? -0.087 10.620 -4.239 1.00 68.75 91 LEU A N 1
ATOM 733 C CA . LEU A 1 91 ? 0.879 9.678 -3.660 1.00 68.75 91 LEU A CA 1
ATOM 734 C C . LEU A 1 91 ? 1.906 9.188 -4.687 1.00 68.75 91 LEU A C 1
ATOM 736 O O . LEU A 1 91 ? 3.007 8.776 -4.328 1.00 68.75 91 LEU A O 1
ATOM 740 N N . LEU A 1 92 ? 1.542 9.207 -5.970 1.00 71.75 92 LEU A N 1
ATOM 741 C CA . LEU A 1 92 ? 2.424 8.882 -7.084 1.00 71.75 92 LEU A CA 1
ATOM 742 C C . LEU A 1 92 ? 2.310 9.962 -8.157 1.00 71.75 92 LEU A C 1
ATOM 744 O O . LEU A 1 92 ? 1.237 10.504 -8.403 1.00 71.75 92 LEU A O 1
ATOM 748 N N . VAL A 1 93 ? 3.420 10.237 -8.840 1.00 68.19 93 VAL A N 1
ATOM 749 C CA . VAL A 1 93 ? 3.458 11.170 -9.970 1.00 68.19 93 VAL A CA 1
ATOM 750 C C . VAL A 1 93 ? 4.113 10.484 -11.159 1.00 68.19 93 VAL A C 1
ATOM 752 O O . VAL A 1 93 ? 5.217 9.942 -11.058 1.00 68.19 93 VAL A O 1
ATOM 755 N N . HIS A 1 94 ? 3.467 10.548 -12.321 1.00 66.75 94 HIS A N 1
ATOM 756 C CA . HIS A 1 94 ? 4.098 10.157 -13.575 1.00 66.75 94 HIS A CA 1
ATOM 757 C C . HIS A 1 94 ? 5.032 11.260 -14.067 1.00 66.75 94 HIS A C 1
ATOM 759 O O . HIS A 1 94 ? 4.607 12.204 -14.726 1.00 66.75 94 HIS A O 1
ATOM 765 N N . LYS A 1 95 ? 6.332 11.123 -13.792 1.00 58.88 95 LYS A N 1
ATOM 766 C CA . LYS A 1 95 ? 7.361 11.898 -14.496 1.00 58.88 95 LYS A CA 1
ATOM 767 C C . LYS A 1 95 ? 7.946 11.072 -15.635 1.00 58.88 95 LYS A C 1
ATOM 769 O O . LYS A 1 95 ? 8.755 10.172 -15.412 1.00 58.88 95 LYS A O 1
ATOM 774 N N . ALA A 1 96 ? 7.565 11.404 -16.866 1.00 54.94 96 ALA A N 1
ATOM 775 C CA . ALA A 1 96 ? 8.260 10.910 -18.045 1.00 54.94 96 ALA A CA 1
ATOM 776 C C . ALA A 1 96 ? 9.664 11.535 -18.084 1.00 54.94 96 ALA A C 1
ATOM 778 O O . ALA A 1 96 ? 9.820 12.729 -18.337 1.00 54.94 96 ALA A O 1
ATOM 779 N N . ARG A 1 97 ? 10.710 10.745 -17.813 1.00 47.69 97 ARG A N 1
ATOM 780 C CA . ARG A 1 97 ? 12.075 11.174 -18.136 1.00 47.69 97 ARG A CA 1
ATOM 781 C C . ARG A 1 97 ? 12.297 10.973 -19.628 1.00 47.69 97 ARG A C 1
ATOM 783 O O . ARG A 1 97 ? 12.486 9.846 -20.075 1.00 47.69 97 ARG A O 1
ATOM 790 N N . VAL A 1 98 ? 12.354 12.070 -20.378 1.00 46.97 98 VAL A N 1
ATOM 791 C CA . VAL A 1 98 ? 12.996 12.067 -21.694 1.00 46.97 98 VAL A CA 1
ATOM 792 C C . VAL A 1 98 ? 14.483 11.813 -21.453 1.00 46.97 98 VAL A C 1
ATOM 794 O O . VAL A 1 98 ? 15.206 12.691 -20.978 1.00 46.97 98 VAL A O 1
ATOM 797 N N . GLN A 1 99 ? 14.957 10.597 -21.726 1.00 49.00 99 GLN A N 1
ATOM 798 C CA . GLN A 1 99 ? 16.390 10.383 -21.879 1.00 49.00 99 GLN A CA 1
ATOM 799 C C . GLN A 1 99 ? 16.802 11.134 -23.146 1.00 49.00 99 GLN A C 1
ATOM 801 O O . GLN A 1 99 ? 16.470 10.709 -24.250 1.00 49.00 99 GLN A O 1
ATOM 806 N N . ARG A 1 100 ? 17.481 12.283 -23.003 1.00 47.41 100 ARG A N 1
ATOM 807 C CA . ARG A 1 100 ? 18.146 12.911 -24.150 1.00 47.41 100 ARG A CA 1
ATOM 808 C C . ARG A 1 100 ? 19.104 11.868 -24.710 1.00 47.41 100 ARG A C 1
ATOM 810 O O . ARG A 1 100 ? 20.037 11.460 -24.018 1.00 47.41 100 ARG A O 1
ATOM 817 N N . GLY A 1 101 ? 18.831 11.411 -25.930 1.00 48.94 101 GLY A N 1
ATOM 818 C CA . GLY A 1 101 ? 19.709 10.499 -26.642 1.00 48.94 101 GLY A CA 1
ATOM 819 C C . GLY A 1 101 ? 21.132 11.043 -26.603 1.00 48.94 101 GLY A C 1
ATOM 820 O O . GLY A 1 101 ? 21.358 12.229 -26.849 1.00 48.94 101 GLY A O 1
ATOM 821 N N . ARG A 1 102 ? 22.089 10.179 -26.259 1.00 52.84 102 ARG A N 1
ATOM 822 C CA . ARG A 1 102 ? 23.516 10.431 -26.466 1.00 52.84 102 ARG A CA 1
ATOM 823 C C . ARG A 1 102 ? 23.688 10.835 -27.936 1.00 52.84 102 ARG A C 1
ATOM 825 O O . ARG A 1 102 ? 23.642 9.976 -28.812 1.00 52.84 102 ARG A O 1
ATOM 832 N N . ARG A 1 103 ? 23.843 12.134 -28.217 1.00 53.59 103 ARG A N 1
ATOM 833 C CA . ARG A 1 103 ? 24.306 12.618 -29.522 1.00 53.59 103 ARG A CA 1
ATOM 834 C C . ARG A 1 103 ? 25.684 11.991 -29.727 1.00 53.59 103 ARG A C 1
ATOM 836 O O . ARG A 1 103 ? 26.631 12.364 -29.041 1.00 53.59 103 ARG A O 1
ATOM 843 N N . ARG A 1 104 ? 25.783 10.993 -30.609 1.00 55.81 104 ARG A N 1
ATOM 844 C CA . ARG A 1 104 ? 27.078 10.572 -31.150 1.00 55.81 104 ARG A CA 1
ATOM 845 C C . ARG A 1 104 ? 27.638 11.778 -31.914 1.00 55.81 104 ARG A C 1
ATOM 847 O O . ARG A 1 104 ? 26.892 12.335 -32.722 1.00 55.81 104 ARG A O 1
ATOM 854 N N . PRO A 1 105 ? 28.875 12.228 -31.657 1.00 54.25 105 PRO A N 1
ATOM 855 C CA . PRO A 1 105 ? 29.478 13.244 -32.502 1.00 54.25 105 PRO A CA 1
ATOM 856 C C . PRO A 1 105 ? 29.645 12.647 -33.904 1.00 54.25 105 PRO A C 1
ATOM 858 O O . PRO A 1 105 ? 30.268 11.600 -34.070 1.00 54.25 105 PRO A O 1
ATOM 861 N N . VAL A 1 106 ? 29.027 13.280 -34.900 1.00 61.25 106 VAL A N 1
ATOM 862 C CA . VAL A 1 106 ? 29.338 13.036 -36.311 1.00 61.25 106 VAL A CA 1
ATOM 863 C C . VAL A 1 106 ? 30.721 13.631 -36.547 1.00 61.25 106 VAL A C 1
ATOM 865 O O . VAL A 1 106 ? 30.899 14.841 -36.405 1.00 61.25 106 VAL A O 1
ATOM 868 N N . ALA A 1 107 ? 31.701 12.781 -36.850 1.00 62.47 107 ALA A N 1
ATOM 869 C CA . ALA A 1 107 ? 32.989 13.224 -37.358 1.00 62.47 107 ALA A CA 1
ATOM 870 C C . ALA A 1 107 ? 32.757 13.894 -38.722 1.00 62.47 107 ALA A C 1
ATOM 872 O O . ALA A 1 107 ? 32.188 13.276 -39.621 1.00 62.47 107 ALA A O 1
ATOM 873 N N . ARG A 1 108 ? 33.139 15.168 -38.849 1.00 60.81 108 ARG A N 1
ATOM 874 C CA . ARG A 1 108 ? 33.268 15.833 -40.149 1.00 60.81 108 ARG A CA 1
ATOM 875 C C . ARG A 1 108 ? 34.604 15.405 -40.754 1.00 60.81 108 ARG A C 1
ATOM 877 O O . ARG A 1 108 ? 35.635 15.601 -40.115 1.00 60.81 108 ARG A O 1
ATOM 884 N N . THR A 1 109 ? 34.540 14.800 -41.934 1.00 66.81 109 THR A N 1
ATOM 885 C CA . THR A 1 109 ? 35.638 14.730 -42.907 1.00 66.81 109 THR A CA 1
ATOM 886 C C . THR A 1 109 ? 35.590 15.982 -43.769 1.00 66.81 109 THR A C 1
ATOM 888 O O . THR A 1 109 ? 34.458 16.474 -43.998 1.00 66.81 109 THR A O 1
#

pLDDT: mean 73.69, std 12.64, range [41.91, 90.06]

Radius of gyration: 23.11 Å; chains: 1; bounding box: 71×32×72 Å

Secondary structure (DSSP, 8-state):
---HHHHHHHHHHHHHHHHHHHHHHHHHHHHHHHHHHHHSSSS---HHHHHHHTTS-HHHHHHHHHHTTSEEE-TT--SEEE-HHHHHTTS------------------

Foldseek 3Di:
DPDPVVVVVVVVVVVVVVVVVVVVCVVCVVVVVLLVVQVPPPDQDDLCVSCVSVVHHSVVSVVVCDVVQQWDDDVVDPDIDGDPVCVVVVSHDDDDDPPPPPPDDDDDD